Protein AF-A0A2A2DS50-F1 (afdb_monomer)

pLDDT: mean 84.06, std 15.41, range [42.03, 96.0]

Radius of gyration: 17.24 Å; Cα contacts (8 Å, |Δi|>4): 120; chains: 1; bounding box: 40×28×54 Å

Sequence (76 aa):
MTSKIVYQTDRHGLYVGPVVADPCPLEEGVWLIPGGCVETPPPEIPPGKAAHWAAGKWHLIDNLEGFTVYDTKTGT

Structure (mmCIF, N/CA/C/O backbone):
data_AF-A0A2A2DS50-F1
#
_entry.id   AF-A0A2A2DS50-F1
#
loop_
_atom_site.group_PDB
_atom_site.id
_atom_site.type_symbol
_atom_site.label_atom_id
_atom_site.label_alt_id
_atom_site.label_comp_id
_atom_site.label_asym_id
_atom_site.label_entity_id
_atom_site.label_seq_id
_atom_site.pdbx_PDB_ins_code
_atom_site.Cartn_x
_atom_site.Cartn_y
_atom_site.Cartn_z
_atom_site.occupancy
_atom_site.B_iso_or_equiv
_atom_site.auth_seq_id
_atom_site.auth_comp_id
_atom_site.auth_asym_id
_atom_site.auth_atom_id
_atom_site.pdbx_PDB_model_num
ATOM 1 N N . MET A 1 1 ? 0.722 6.088 23.070 1.00 58.22 1 MET A N 1
ATOM 2 C CA . MET A 1 1 ? -0.004 6.498 21.854 1.00 58.22 1 MET A CA 1
ATOM 3 C C . MET A 1 1 ? 0.013 5.309 20.925 1.00 58.22 1 MET A C 1
ATOM 5 O O . MET A 1 1 ? 1.089 4.913 20.499 1.00 58.22 1 MET A O 1
ATOM 9 N N . THR A 1 2 ? -1.132 4.673 20.719 1.00 78.62 2 THR A N 1
ATOM 10 C CA . THR A 1 2 ? -1.250 3.618 19.711 1.00 78.62 2 THR A CA 1
ATOM 11 C C . THR A 1 2 ? -1.326 4.322 18.359 1.00 78.62 2 THR A C 1
ATOM 13 O O . THR A 1 2 ? -2.049 5.309 18.241 1.00 78.62 2 THR A O 1
ATOM 16 N N . SER A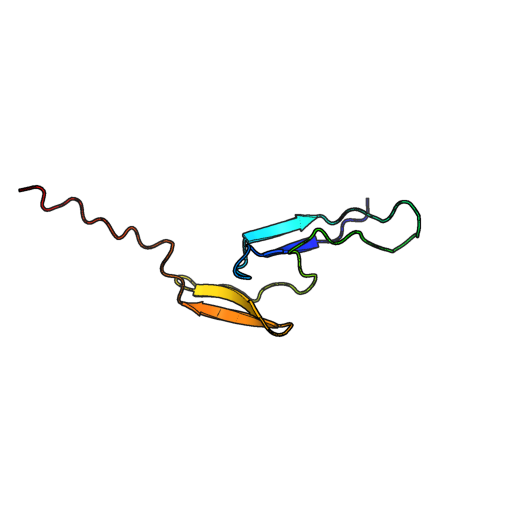 1 3 ? -0.574 3.870 17.363 1.00 81.62 3 SER A N 1
ATOM 17 C CA . SER A 1 3 ? -0.656 4.368 15.989 1.00 81.62 3 SER A CA 1
ATOM 18 C C . SER A 1 3 ? -0.804 3.180 15.049 1.00 81.62 3 SER A C 1
ATOM 20 O O . SER A 1 3 ? -0.137 2.158 15.223 1.00 81.62 3 SER A O 1
ATOM 22 N N . LYS A 1 4 ? -1.700 3.293 14.068 1.00 91.12 4 LYS A N 1
ATOM 23 C CA . LYS A 1 4 ? -1.874 2.283 13.025 1.00 91.12 4 LYS A CA 1
ATOM 24 C C . LYS A 1 4 ? -1.303 2.820 11.727 1.00 91.12 4 LYS A C 1
ATOM 26 O O . LYS A 1 4 ? -1.706 3.884 11.274 1.00 91.12 4 LYS A O 1
ATOM 31 N N . ILE A 1 5 ? -0.357 2.094 11.144 1.00 94.69 5 ILE A N 1
ATOM 32 C CA . ILE A 1 5 ? 0.181 2.435 9.829 1.00 94.69 5 ILE A CA 1
ATOM 33 C C . ILE A 1 5 ? -0.757 1.860 8.772 1.00 94.69 5 ILE A C 1
ATOM 35 O O . ILE A 1 5 ? -1.138 0.692 8.830 1.00 94.69 5 ILE A O 1
ATOM 39 N N . VAL A 1 6 ? -1.116 2.704 7.820 1.00 95.50 6 VAL A N 1
ATOM 40 C CA . VAL A 1 6 ? -1.844 2.369 6.602 1.00 95.50 6 VAL A CA 1
ATOM 41 C C . VAL A 1 6 ? -1.022 2.835 5.407 1.00 95.50 6 VAL A C 1
ATOM 43 O O . VAL A 1 6 ? -0.083 3.614 5.546 1.00 95.50 6 VAL A O 1
ATOM 46 N N . TYR A 1 7 ? -1.347 2.349 4.222 1.00 96.00 7 TYR A N 1
ATOM 47 C CA . TYR A 1 7 ? -0.537 2.537 3.027 1.00 96.00 7 TYR A CA 1
ATOM 48 C C . TYR A 1 7 ? -1.354 3.300 1.999 1.00 96.00 7 TYR A C 1
ATOM 50 O O . TYR A 1 7 ? -2.358 2.798 1.497 1.00 96.00 7 TYR A O 1
ATOM 58 N N . GLN A 1 8 ? -0.952 4.535 1.723 1.00 95.56 8 GLN A N 1
ATOM 59 C CA . GLN A 1 8 ? -1.656 5.402 0.796 1.00 95.56 8 GLN A CA 1
ATOM 60 C C . GLN A 1 8 ? -1.411 4.950 -0.639 1.00 95.56 8 GLN A C 1
ATOM 62 O O . GLN A 1 8 ? -0.277 4.672 -1.040 1.00 95.56 8 GLN A O 1
ATOM 67 N N . THR A 1 9 ? -2.489 4.934 -1.411 1.00 94.56 9 THR A N 1
ATOM 68 C CA . THR A 1 9 ? -2.462 4.786 -2.859 1.00 94.56 9 THR A CA 1
ATOM 69 C C . THR A 1 9 ? -2.902 6.077 -3.535 1.00 94.56 9 THR A C 1
ATOM 71 O O . THR A 1 9 ? -3.643 6.879 -2.959 1.00 94.56 9 THR A O 1
ATOM 74 N N . ASP A 1 10 ? -2.412 6.313 -4.745 1.00 91.88 10 ASP A N 1
ATOM 75 C CA . ASP A 1 10 ? -2.880 7.405 -5.586 1.00 91.88 10 ASP A CA 1
ATOM 76 C C . ASP A 1 10 ? -4.225 7.050 -6.256 1.00 91.88 10 ASP A C 1
ATOM 78 O O . ASP A 1 10 ? -4.807 5.983 -6.046 1.00 91.88 10 ASP A O 1
ATOM 82 N N . ARG A 1 11 ? -4.727 7.940 -7.118 1.00 89.94 11 ARG A N 1
ATOM 83 C CA . ARG A 1 11 ? -5.979 7.712 -7.863 1.00 89.94 11 ARG A CA 1
ATOM 84 C C . ARG A 1 11 ? -5.935 6.505 -8.816 1.00 89.94 11 ARG A C 1
ATOM 86 O O . ARG A 1 11 ? -6.982 6.085 -9.300 1.00 89.94 11 ARG A O 1
ATOM 93 N N . HIS A 1 12 ? -4.744 6.009 -9.139 1.00 89.25 12 HIS A N 1
ATOM 94 C CA . HIS A 1 12 ? -4.501 4.852 -9.991 1.00 89.25 12 HIS A CA 1
ATOM 95 C C . HIS A 1 12 ? -4.209 3.584 -9.177 1.00 89.25 12 HIS A C 1
ATOM 97 O O . HIS A 1 12 ? -3.979 2.538 -9.772 1.00 89.25 12 HIS A O 1
ATOM 103 N N . GLY A 1 13 ? -4.239 3.649 -7.841 1.00 91.00 13 GLY A N 1
ATOM 104 C CA . GLY A 1 13 ? -3.917 2.530 -6.961 1.00 91.00 13 GLY A CA 1
ATOM 105 C C . GLY A 1 13 ? -2.414 2.328 -6.742 1.00 91.00 13 GLY A C 1
ATOM 106 O O . GLY A 1 13 ? -2.026 1.323 -6.151 1.00 91.00 13 GLY A O 1
ATOM 107 N N . LEU A 1 14 ? -1.544 3.224 -7.215 1.00 92.50 14 LEU A N 1
ATOM 108 C CA . LEU A 1 14 ? -0.099 3.118 -7.010 1.00 92.50 14 LEU A CA 1
ATOM 109 C C . LEU A 1 14 ? 0.274 3.513 -5.592 1.00 92.50 14 LEU A C 1
ATOM 111 O O . LEU A 1 14 ? -0.227 4.500 -5.062 1.00 92.50 14 LEU A O 1
ATOM 115 N N . TYR A 1 15 ? 1.175 2.749 -4.988 1.00 94.19 15 TYR A N 1
ATOM 116 C CA . TYR A 1 15 ? 1.680 3.027 -3.657 1.00 94.19 15 TYR A CA 1
ATOM 117 C C . TYR A 1 15 ? 2.425 4.364 -3.616 1.0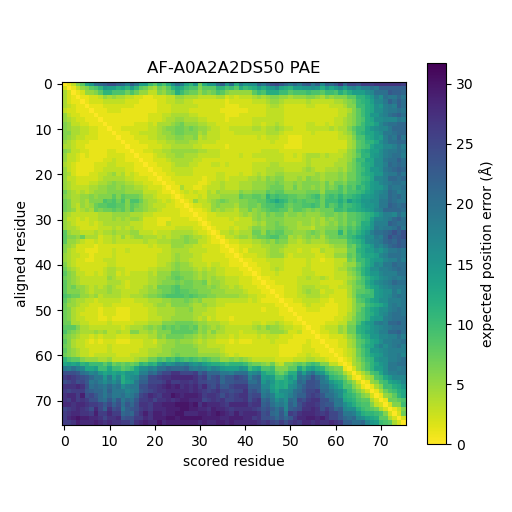0 94.19 15 TYR A C 1
ATOM 119 O O . TYR A 1 15 ? 3.399 4.565 -4.340 1.00 94.19 15 TYR A O 1
ATOM 127 N N . VAL A 1 16 ? 1.976 5.252 -2.730 1.00 92.88 16 VAL A N 1
ATOM 128 C CA . VAL A 1 16 ? 2.574 6.572 -2.495 1.00 92.88 16 VAL A CA 1
ATOM 129 C C . VAL A 1 16 ? 3.498 6.534 -1.279 1.00 92.88 16 VAL A C 1
ATOM 131 O O . VAL A 1 16 ? 4.613 7.046 -1.328 1.00 92.88 16 VAL A O 1
ATOM 134 N N . GLY A 1 17 ? 3.048 5.926 -0.178 1.00 91.44 17 GLY A N 1
ATOM 135 C CA . GLY A 1 17 ? 3.808 5.893 1.069 1.00 91.44 17 GLY A CA 1
ATOM 136 C C . GLY A 1 17 ? 2.995 5.431 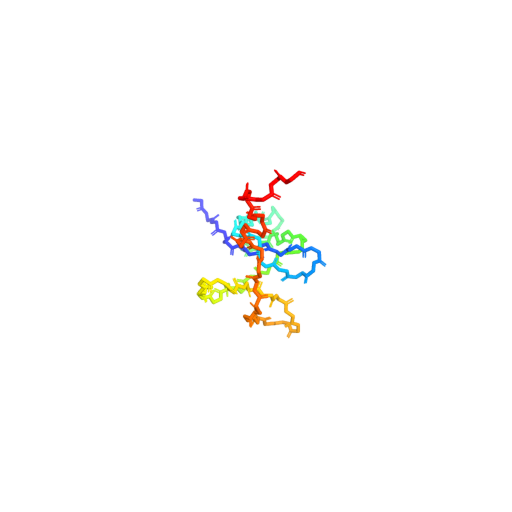2.282 1.00 91.44 17 GLY A C 1
ATOM 137 O O . GLY A 1 17 ? 1.776 5.254 2.188 1.00 91.44 17 GLY A O 1
ATOM 138 N N . PRO A 1 18 ? 3.656 5.224 3.433 1.00 94.81 18 PRO A N 1
ATOM 139 C CA . PRO A 1 18 ? 2.980 4.907 4.680 1.00 94.81 18 PRO A CA 1
ATOM 140 C C . PRO A 1 18 ? 2.388 6.178 5.305 1.00 94.81 18 PRO A C 1
ATOM 142 O O . PRO A 1 18 ? 3.006 7.242 5.294 1.00 94.81 18 PRO A O 1
ATOM 145 N N . VAL A 1 19 ? 1.206 6.052 5.895 1.00 93.88 19 VAL A N 1
ATOM 146 C CA . VAL A 1 19 ? 0.475 7.116 6.590 1.00 93.88 19 VAL A CA 1
ATOM 147 C C . VAL A 1 19 ? -0.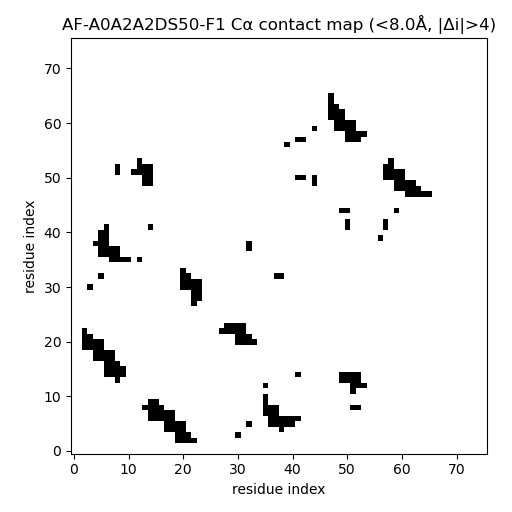016 6.570 7.929 1.00 93.88 19 VAL A C 1
ATOM 149 O O . VAL A 1 19 ? -0.237 5.370 8.080 1.00 93.88 19 VAL A O 1
ATOM 152 N N . VAL A 1 20 ? -0.163 7.434 8.929 1.00 93.38 20 VAL A N 1
ATOM 153 C CA . VAL A 1 20 ? -0.730 7.053 10.227 1.00 93.38 20 VAL A CA 1
ATOM 154 C C . VAL A 1 20 ? -2.240 7.271 10.188 1.00 93.38 20 VAL A C 1
ATOM 156 O O . VAL A 1 20 ? -2.693 8.365 9.870 1.00 93.38 20 VAL A O 1
ATOM 159 N N . ALA A 1 21 ? -3.006 6.228 10.493 1.00 93.19 21 ALA A N 1
ATOM 160 C CA . ALA A 1 21 ? -4.443 6.319 10.703 1.00 93.19 21 ALA A CA 1
ATOM 161 C C . ALA A 1 21 ? -4.745 6.822 12.118 1.00 93.19 21 ALA A C 1
ATOM 163 O O . ALA A 1 21 ? -4.096 6.416 13.090 1.00 93.19 21 ALA A O 1
ATOM 164 N N . ASP A 1 22 ? -5.770 7.663 12.220 1.00 90.75 22 ASP A N 1
ATOM 165 C CA . ASP A 1 22 ? -6.241 8.199 13.491 1.00 90.75 22 ASP A CA 1
ATOM 166 C C . ASP A 1 22 ? -7.172 7.199 14.196 1.00 90.75 22 ASP A C 1
ATOM 168 O O . ASP A 1 22 ? -7.939 6.486 13.538 1.00 90.75 22 ASP A O 1
ATOM 172 N N . PRO A 1 23 ? -7.138 7.116 15.537 1.00 91.94 23 PRO A N 1
ATOM 173 C CA . PRO A 1 23 ? -8.103 6.321 16.284 1.00 91.94 23 PRO A CA 1
ATOM 174 C C . PRO A 1 23 ? -9.505 6.940 16.184 1.00 91.94 23 PRO A C 1
ATOM 176 O O . PRO A 1 23 ? -9.668 8.161 16.167 1.00 91.94 23 PRO A O 1
ATOM 179 N N . CYS A 1 24 ? -10.535 6.099 16.150 1.00 88.81 24 CYS A N 1
ATOM 180 C CA . CYS A 1 24 ? -11.919 6.549 16.160 1.00 88.81 24 CYS A CA 1
ATOM 181 C C . CYS A 1 24 ? -12.258 7.168 17.528 1.00 88.81 24 CYS A C 1
ATOM 183 O O . CYS A 1 24 ? -12.102 6.500 18.551 1.00 88.81 24 CYS A O 1
ATOM 185 N N . PRO A 1 25 ? -12.765 8.413 17.585 1.00 88.50 25 PRO A N 1
ATOM 186 C CA . PRO A 1 25 ? -13.142 9.037 18.852 1.00 88.50 25 PRO A CA 1
ATOM 187 C C . PRO A 1 25 ? -14.420 8.440 19.464 1.00 88.50 25 PRO A C 1
ATOM 189 O O . PRO A 1 25 ? -14.714 8.707 20.626 1.00 88.50 25 PRO A O 1
ATOM 192 N N . LEU A 1 26 ? -15.198 7.676 18.688 1.00 91.00 26 LEU A N 1
ATOM 193 C CA . LEU A 1 26 ? -16.486 7.112 19.106 1.00 91.00 26 LEU A CA 1
ATOM 194 C C . LEU A 1 26 ? -16.386 5.655 19.573 1.00 91.00 26 LEU A C 1
ATOM 196 O O . LEU A 1 26 ? -17.221 5.214 20.357 1.00 91.00 26 LEU A O 1
ATOM 200 N N . GLU A 1 27 ? -15.387 4.912 19.097 1.00 89.94 27 GLU A N 1
ATOM 201 C CA . GLU A 1 27 ? -15.249 3.476 19.339 1.00 89.94 27 GLU A CA 1
ATOM 202 C C . GLU A 1 27 ? -13.791 3.129 19.647 1.00 89.94 27 GLU A C 1
ATOM 204 O O . GLU A 1 27 ? -12.896 3.317 18.819 1.00 89.94 27 GLU A O 1
ATOM 209 N N . GLU A 1 28 ? -13.546 2.598 20.843 1.00 88.06 28 GLU A N 1
ATOM 210 C CA . GLU A 1 28 ? -12.205 2.198 21.260 1.00 88.06 28 GLU A CA 1
ATOM 211 C C . GLU A 1 28 ? -11.710 1.005 20.424 1.00 88.06 28 GLU A C 1
ATOM 213 O O . GLU A 1 28 ? -12.391 -0.008 20.276 1.00 88.06 28 GLU A O 1
ATOM 218 N N . GLY A 1 29 ? -10.508 1.131 19.856 1.00 86.19 29 GLY A N 1
ATOM 219 C CA . GLY A 1 29 ? -9.892 0.099 19.014 1.00 86.19 29 GLY A CA 1
ATOM 220 C C . GLY A 1 29 ? -10.258 0.166 17.526 1.00 86.19 29 GLY A C 1
ATOM 221 O O . GLY A 1 29 ? -9.627 -0.529 16.725 1.00 86.19 29 GLY A O 1
ATOM 222 N N . VAL A 1 30 ? -11.203 1.026 17.132 1.00 90.62 30 VAL A N 1
ATOM 223 C CA . VAL A 1 30 ? -11.524 1.300 15.723 1.00 90.62 30 VAL A CA 1
ATOM 224 C C . VAL A 1 30 ? -10.592 2.384 15.180 1.00 90.62 30 VAL A C 1
ATOM 226 O O . VAL A 1 30 ? -10.243 3.329 15.884 1.00 90.62 30 VAL A O 1
ATOM 229 N N . TRP A 1 31 ? -10.178 2.255 13.919 1.00 91.25 31 TRP A N 1
ATOM 230 C CA . TRP A 1 31 ? -9.261 3.183 13.251 1.00 91.25 31 TRP A CA 1
ATOM 231 C C . TRP A 1 31 ? -9.925 3.810 12.034 1.00 91.25 31 TRP A C 1
ATOM 233 O O . TRP A 1 31 ? -10.568 3.116 11.248 1.00 91.25 31 TRP A O 1
ATOM 243 N N . LEU A 1 32 ? -9.739 5.114 11.865 1.00 91.56 32 LEU A N 1
ATOM 244 C CA . LEU A 1 32 ? -10.229 5.862 10.719 1.00 91.56 32 LEU A CA 1
ATOM 245 C C . LEU A 1 32 ? -9.216 5.728 9.583 1.00 91.56 32 LEU A C 1
ATOM 247 O O . LEU A 1 32 ? -8.173 6.380 9.580 1.00 91.56 32 LEU A O 1
ATOM 251 N N . ILE A 1 33 ? -9.514 4.849 8.629 1.00 89.88 33 ILE A N 1
ATOM 252 C CA . ILE A 1 33 ? -8.673 4.648 7.448 1.00 89.88 33 ILE A CA 1
ATOM 253 C C . ILE A 1 33 ? -8.958 5.784 6.455 1.00 89.88 33 ILE A C 1
ATOM 255 O O . ILE A 1 33 ? -10.099 5.905 5.997 1.00 89.88 33 ILE A O 1
ATOM 259 N N . PRO A 1 34 ? -7.966 6.625 6.107 1.00 86.31 34 PRO A N 1
ATOM 260 C CA . PRO A 1 34 ? -8.168 7.688 5.134 1.00 86.31 34 PRO A CA 1
ATOM 261 C C . PRO A 1 34 ? -8.557 7.120 3.766 1.00 86.31 34 PRO A C 1
ATOM 263 O O . PRO A 1 34 ? -8.126 6.032 3.376 1.00 86.31 34 PRO A O 1
ATOM 266 N N . GLY A 1 35 ? -9.350 7.877 3.006 1.00 88.00 35 GLY A N 1
ATOM 267 C CA . GLY A 1 35 ? -9.730 7.489 1.648 1.00 88.00 35 GLY A CA 1
ATOM 268 C C . GLY A 1 35 ? -8.499 7.235 0.772 1.00 88.00 35 GLY A C 1
ATOM 269 O O . GLY A 1 35 ? -7.562 8.029 0.767 1.00 88.00 35 GLY A O 1
ATOM 270 N N . GLY A 1 36 ? -8.496 6.113 0.048 1.00 88.25 36 GLY A N 1
ATOM 271 C CA . GLY A 1 36 ? -7.360 5.703 -0.784 1.00 88.25 36 GLY A CA 1
ATOM 272 C C . GLY A 1 36 ? -6.208 5.051 -0.014 1.00 88.25 36 GLY A C 1
ATOM 273 O O . GLY A 1 36 ? -5.182 4.752 -0.619 1.00 88.25 36 GLY A O 1
ATOM 274 N N . CYS A 1 37 ? -6.346 4.802 1.291 1.00 93.81 37 CYS A N 1
ATOM 275 C CA . CYS A 1 37 ? -5.392 3.990 2.041 1.00 93.81 37 CYS A CA 1
ATOM 276 C C . CYS A 1 37 ? -5.834 2.529 2.124 1.00 93.81 37 CYS A C 1
ATOM 278 O O . CYS A 1 37 ? -7.023 2.213 2.150 1.00 93.81 37 CYS A O 1
ATOM 280 N N . VAL A 1 38 ? -4.852 1.639 2.214 1.00 93.81 38 VAL A N 1
ATOM 281 C CA . VAL A 1 38 ? -5.050 0.208 2.440 1.00 93.81 38 VAL A CA 1
ATOM 282 C C . VAL A 1 38 ? -4.299 -0.216 3.692 1.00 93.81 38 VAL A C 1
ATOM 284 O O . VAL A 1 38 ? -3.263 0.344 4.033 1.00 93.81 38 VAL A O 1
ATOM 287 N N . GLU A 1 39 ? -4.815 -1.204 4.409 1.00 94.06 39 GLU A N 1
ATOM 288 C CA . GLU A 1 39 ? -4.185 -1.678 5.649 1.00 94.06 39 GLU A CA 1
ATOM 289 C C . GLU A 1 39 ? -3.094 -2.722 5.395 1.00 94.06 39 GLU A C 1
ATOM 291 O O . GLU A 1 39 ? -2.264 -2.997 6.258 1.00 94.06 39 GLU A O 1
ATOM 296 N N . THR A 1 40 ? -3.092 -3.320 4.205 1.00 93.88 40 THR A N 1
ATOM 297 C CA . THR A 1 40 ? -2.126 -4.348 3.836 1.00 93.88 40 THR A CA 1
ATOM 298 C C . THR A 1 40 ? -0.790 -3.704 3.464 1.00 93.88 40 THR A C 1
ATOM 300 O O . THR A 1 40 ? -0.772 -2.868 2.559 1.00 93.88 40 THR A O 1
ATOM 303 N N . PRO A 1 41 ? 0.335 -4.110 4.079 1.00 93.88 41 PRO A N 1
ATOM 304 C CA . PRO A 1 41 ? 1.652 -3.612 3.699 1.00 93.88 41 PRO A CA 1
ATOM 305 C C . PRO A 1 41 ? 1.987 -3.948 2.246 1.00 93.88 41 PRO A C 1
ATOM 307 O O . PRO A 1 41 ? 1.714 -5.077 1.818 1.00 93.88 41 PRO A O 1
ATOM 310 N N . PRO A 1 42 ? 2.579 -3.010 1.481 1.00 92.25 42 PRO A N 1
ATOM 311 C CA . PRO A 1 42 ? 3.135 -3.336 0.182 1.00 92.25 42 PRO A CA 1
ATOM 312 C C . PRO A 1 42 ? 4.282 -4.340 0.357 1.00 92.25 42 PRO A C 1
ATOM 314 O O . PRO A 1 42 ? 4.971 -4.327 1.383 1.00 92.25 42 PRO A O 1
ATOM 317 N N . PRO A 1 43 ? 4.506 -5.219 -0.632 1.00 93.12 43 PRO A N 1
ATOM 318 C CA . PRO A 1 43 ? 5.708 -6.037 -0.674 1.00 93.12 43 PRO A CA 1
ATOM 319 C C . PRO A 1 43 ? 6.944 -5.147 -0.855 1.00 93.12 43 PRO A C 1
ATOM 321 O O . PRO A 1 43 ? 6.838 -3.968 -1.195 1.00 93.12 43 PRO A O 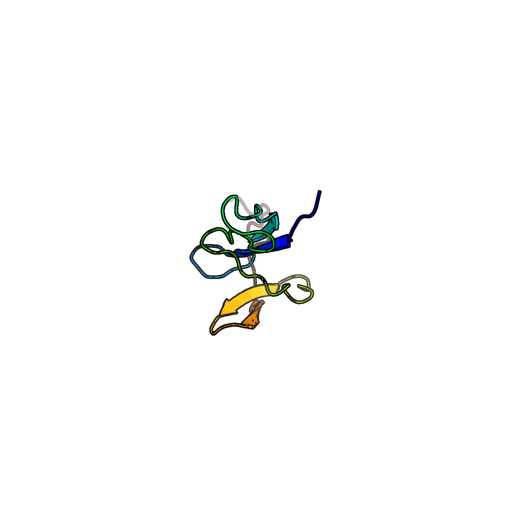1
ATOM 324 N N . GLU A 1 44 ? 8.129 -5.727 -0.680 1.00 93.06 44 GLU A N 1
ATOM 325 C CA . GLU A 1 44 ? 9.376 -5.060 -1.049 1.00 93.06 44 GLU A CA 1
ATOM 326 C C . GLU A 1 44 ? 9.336 -4.658 -2.533 1.00 93.06 44 GLU A C 1
ATOM 328 O O . GLU A 1 44 ? 9.045 -5.480 -3.406 1.00 93.06 44 GLU A O 1
ATOM 333 N N . ILE A 1 45 ? 9.578 -3.375 -2.807 1.00 89.69 45 ILE A N 1
ATOM 334 C CA . ILE A 1 45 ? 9.530 -2.808 -4.155 1.00 89.69 45 ILE A CA 1
ATOM 335 C C . ILE A 1 45 ? 10.969 -2.745 -4.680 1.00 89.69 45 ILE A C 1
ATOM 337 O O . ILE A 1 45 ? 11.733 -1.885 -4.236 1.00 89.69 45 ILE A O 1
ATOM 341 N N . PRO A 1 46 ? 11.373 -3.640 -5.598 1.00 88.06 46 PRO A N 1
ATOM 342 C CA . PRO A 1 46 ? 12.710 -3.588 -6.172 1.00 88.06 46 PRO A CA 1
ATOM 343 C C . PRO A 1 46 ? 12.861 -2.375 -7.111 1.00 88.06 46 PRO A C 1
ATOM 345 O O . PRO A 1 46 ? 11.860 -1.834 -7.597 1.0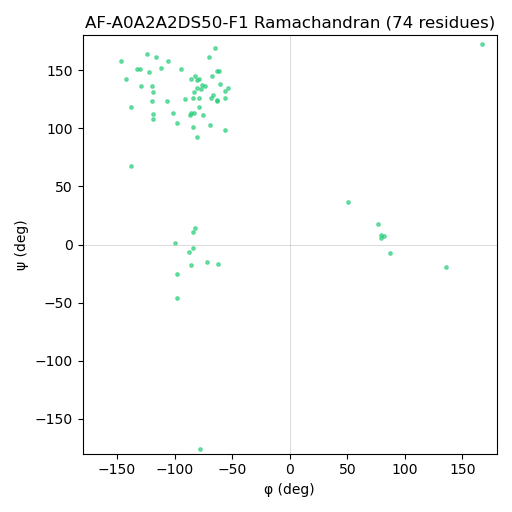0 88.06 46 PRO A O 1
ATOM 348 N N . PRO A 1 47 ? 14.101 -1.954 -7.424 1.00 85.50 47 PRO A N 1
ATOM 349 C CA . PRO A 1 47 ? 14.351 -0.865 -8.364 1.00 85.50 47 PRO A CA 1
ATOM 350 C C . PRO A 1 47 ? 13.661 -1.091 -9.719 1.00 85.50 47 PRO A C 1
ATOM 352 O O . PRO A 1 47 ? 13.726 -2.185 -10.279 1.00 85.50 47 PRO A O 1
ATOM 355 N N . GLY A 1 48 ? 13.006 -0.055 -10.249 1.00 85.19 48 GLY A N 1
ATOM 356 C CA . GLY A 1 48 ? 12.269 -0.122 -11.520 1.00 85.19 48 GLY A CA 1
ATOM 357 C C . GLY A 1 48 ? 10.884 -0.775 -11.431 1.00 85.19 48 GLY A C 1
ATOM 358 O O . GLY A 1 48 ? 10.251 -1.014 -12.459 1.00 85.19 48 GLY A O 1
ATOM 359 N N . LYS A 1 49 ? 10.393 -1.074 -10.223 1.00 90.31 49 LYS A N 1
ATOM 360 C CA . LYS A 1 49 ? 9.017 -1.526 -9.985 1.00 90.31 49 LYS A CA 1
ATOM 361 C C . LYS A 1 49 ? 8.244 -0.519 -9.133 1.00 90.31 49 LYS A C 1
ATOM 363 O O . LYS A 1 49 ? 8.827 0.303 -8.434 1.00 90.31 49 LYS A O 1
ATOM 368 N N . ALA A 1 50 ? 6.920 -0.615 -9.172 1.00 90.69 50 ALA A N 1
ATOM 369 C CA . ALA A 1 50 ? 6.019 -0.001 -8.201 1.00 90.69 50 ALA A CA 1
ATOM 370 C C . ALA A 1 50 ? 5.019 -1.036 -7.691 1.00 90.69 50 ALA A C 1
ATOM 372 O O . ALA A 1 50 ? 4.651 -1.969 -8.407 1.00 90.69 50 ALA A O 1
ATOM 373 N N . ALA A 1 51 ? 4.559 -0.850 -6.455 1.00 94.12 51 ALA A N 1
ATOM 374 C CA . ALA A 1 51 ? 3.429 -1.595 -5.924 1.00 94.12 51 ALA A CA 1
ATOM 375 C C . ALA A 1 51 ? 2.120 -0.918 -6.353 1.00 94.12 51 ALA A C 1
ATOM 377 O O . ALA A 1 51 ? 1.919 0.271 -6.124 1.00 94.12 51 ALA A O 1
ATOM 378 N N . HIS A 1 52 ? 1.228 -1.684 -6.968 1.00 94.50 52 HIS A N 1
ATOM 379 C CA . HIS A 1 52 ? -0.091 -1.270 -7.428 1.00 94.50 52 HIS A CA 1
ATOM 380 C C . HIS A 1 52 ? -1.156 -2.103 -6.714 1.00 94.50 52 HIS A C 1
ATOM 382 O O . HIS A 1 52 ? -1.119 -3.335 -6.744 1.00 94.50 52 HIS A O 1
ATOM 388 N N . TRP A 1 53 ? -2.088 -1.442 -6.042 1.00 95.00 53 TRP A N 1
ATOM 389 C CA . TRP A 1 53 ? -3.192 -2.072 -5.339 1.00 95.00 53 TRP A CA 1
ATOM 390 C C . TRP A 1 53 ? -4.362 -2.308 -6.289 1.00 95.00 53 TRP A C 1
ATOM 392 O O . TRP A 1 53 ? -5.036 -1.371 -6.712 1.00 95.00 53 TRP A O 1
ATOM 402 N N . ALA A 1 54 ? -4.637 -3.573 -6.596 1.00 92.62 54 ALA A N 1
ATOM 403 C CA . ALA A 1 54 ? -5.753 -3.958 -7.448 1.00 92.62 54 ALA A CA 1
ATOM 404 C C . ALA A 1 54 ? -6.399 -5.249 -6.944 1.00 92.62 54 ALA A C 1
ATOM 406 O 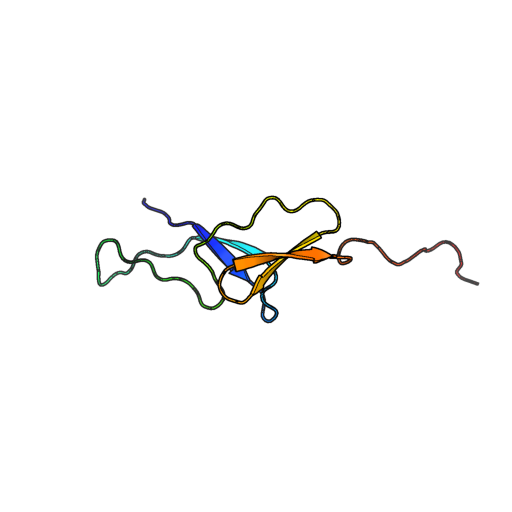O . ALA A 1 54 ? -5.723 -6.159 -6.470 1.00 92.62 54 ALA A O 1
ATOM 407 N N . ALA A 1 55 ? -7.728 -5.331 -7.044 1.00 90.31 55 ALA A N 1
ATOM 408 C CA . ALA A 1 55 ? -8.503 -6.510 -6.642 1.00 90.31 55 ALA A CA 1
ATOM 409 C C . ALA A 1 55 ? -8.175 -7.027 -5.219 1.00 90.31 55 ALA A C 1
ATOM 411 O O . ALA A 1 55 ? -8.151 -8.234 -4.982 1.00 90.31 55 ALA A O 1
ATOM 412 N N . GLY A 1 56 ? -7.902 -6.112 -4.279 1.00 91.12 56 GLY A N 1
ATOM 413 C CA . GLY A 1 56 ? -7.623 -6.442 -2.876 1.00 91.12 56 GLY A CA 1
ATOM 414 C C . GLY A 1 56 ? -6.224 -7.006 -2.603 1.00 91.12 56 GLY A C 1
ATOM 415 O O . GLY A 1 56 ? -6.024 -7.638 -1.569 1.00 91.12 56 GLY A O 1
ATOM 416 N N . LYS A 1 57 ? -5.265 -6.825 -3.520 1.00 95.12 57 LYS A N 1
ATOM 417 C CA . LYS A 1 57 ? -3.879 -7.276 -3.353 1.00 95.12 57 LYS A CA 1
ATOM 418 C C . LYS A 1 57 ? -2.881 -6.342 -4.031 1.00 95.12 57 LYS A C 1
ATOM 420 O O . LYS A 1 57 ? -3.206 -5.622 -4.975 1.00 95.12 57 LYS A O 1
ATOM 425 N N . TRP A 1 58 ? -1.639 -6.402 -3.563 1.00 94.94 58 TRP A N 1
ATOM 426 C CA . TRP A 1 58 ? -0.520 -5.711 -4.189 1.00 94.94 58 TRP A CA 1
ATOM 427 C C . TRP A 1 58 ? 0.008 -6.479 -5.397 1.00 94.94 58 TRP A C 1
ATOM 429 O O . TRP A 1 58 ? 0.252 -7.684 -5.341 1.00 94.94 58 TRP A O 1
ATOM 439 N N . HIS A 1 59 ? 0.240 -5.746 -6.475 1.00 94.19 59 HIS A N 1
ATOM 440 C CA . HIS A 1 59 ? 0.896 -6.199 -7.686 1.00 94.19 59 HIS A CA 1
ATOM 441 C C . HIS A 1 59 ? 2.157 -5.377 -7.909 1.00 94.19 59 HIS A C 1
ATOM 443 O O . HIS A 1 59 ? 2.105 -4.153 -7.874 1.00 94.19 59 HIS A O 1
ATOM 449 N N . LEU A 1 60 ? 3.283 -6.035 -8.171 1.00 92.94 60 LEU A N 1
ATOM 450 C CA . LEU A 1 60 ? 4.482 -5.341 -8.628 1.00 92.94 60 LEU A CA 1
ATOM 451 C C . LEU A 1 60 ? 4.380 -5.128 -10.136 1.00 92.94 60 LEU A C 1
ATOM 453 O O . LEU A 1 60 ? 4.402 -6.091 -10.904 1.00 92.94 60 LEU A O 1
ATOM 457 N N . ILE A 1 61 ? 4.259 -3.873 -10.546 1.00 90.12 61 ILE A N 1
ATOM 458 C CA . ILE A 1 61 ? 4.259 -3.467 -11.951 1.00 90.12 61 ILE A CA 1
ATOM 459 C C . ILE A 1 61 ? 5.590 -2.810 -12.302 1.00 90.12 61 ILE A C 1
ATOM 461 O O . ILE A 1 61 ? 6.301 -2.335 -11.416 1.00 90.12 61 ILE A O 1
ATOM 465 N N . ASP A 1 62 ? 5.937 -2.787 -13.586 1.00 88.38 62 ASP A N 1
ATOM 466 C CA . ASP A 1 62 ? 7.061 -1.983 -14.062 1.00 88.38 62 ASP A CA 1
ATOM 467 C C . ASP A 1 62 ? 6.766 -0.504 -13.829 1.00 88.38 62 ASP A C 1
ATOM 469 O O . ASP A 1 62 ? 5.740 0.010 -14.271 1.00 88.38 62 ASP A O 1
ATOM 473 N N . ASN A 1 63 ? 7.667 0.165 -13.113 1.00 77.62 63 ASN A N 1
ATOM 474 C CA . ASN A 1 63 ? 7.601 1.597 -12.899 1.00 77.62 63 ASN A CA 1
ATOM 475 C C . ASN A 1 63 ? 8.847 2.240 -13.481 1.00 77.62 63 ASN A C 1
ATOM 477 O O . ASN A 1 63 ? 9.949 2.104 -12.949 1.00 77.62 63 ASN A O 1
ATOM 481 N N . LEU A 1 64 ? 8.647 2.936 -14.593 1.00 68.12 64 LEU A N 1
ATOM 482 C CA . LEU A 1 64 ? 9.696 3.711 -15.235 1.00 68.12 64 LEU A CA 1
ATOM 483 C C . LEU A 1 64 ? 9.781 5.137 -14.665 1.00 68.12 64 LEU A C 1
ATOM 485 O O . LEU A 1 64 ? 10.713 5.862 -15.013 1.00 68.12 64 LEU A O 1
ATOM 489 N N . GLU A 1 65 ? 8.856 5.544 -13.784 1.00 60.75 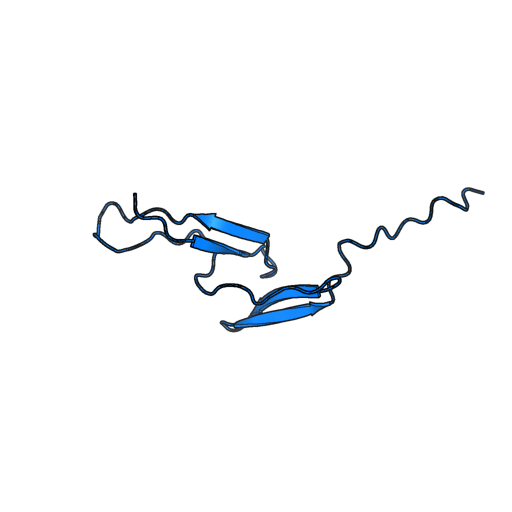65 GLU A N 1
ATOM 490 C CA . GLU A 1 65 ? 8.940 6.831 -13.090 1.00 60.75 65 GLU A CA 1
ATOM 491 C C . GLU A 1 65 ? 10.106 6.800 -12.094 1.00 60.75 65 GLU A C 1
ATOM 493 O O . GLU A 1 65 ? 10.050 6.166 -11.041 1.00 60.75 65 GLU A O 1
ATOM 498 N N . GLY A 1 66 ? 11.210 7.437 -12.487 1.00 49.12 66 GLY A N 1
ATOM 499 C CA . GLY A 1 66 ? 12.507 7.364 -11.809 1.00 49.12 66 GLY A CA 1
ATOM 500 C C . GLY A 1 66 ? 13.679 7.179 -12.777 1.00 49.12 66 GLY A C 1
ATOM 501 O O . GLY A 1 66 ? 14.808 7.527 -12.438 1.00 49.12 66 GLY A O 1
ATOM 502 N N . PHE A 1 67 ? 13.428 6.726 -14.011 1.00 46.62 67 PHE A N 1
ATOM 503 C CA . PHE A 1 67 ? 14.373 6.960 -15.095 1.00 46.62 67 PHE A CA 1
ATOM 504 C C . PHE A 1 67 ? 14.235 8.418 -15.522 1.00 46.62 67 PHE A C 1
ATOM 506 O O . PHE A 1 67 ? 13.229 8.825 -16.098 1.00 46.62 67 PHE A O 1
ATOM 513 N N . THR A 1 68 ? 15.258 9.222 -15.256 1.00 45.03 68 THR A N 1
ATOM 514 C CA . THR A 1 68 ? 15.467 10.469 -15.987 1.00 45.03 68 THR A CA 1
ATOM 515 C C . THR A 1 68 ? 15.549 10.130 -17.481 1.00 45.03 68 THR A C 1
ATOM 517 O O . THR A 1 68 ? 16.587 9.685 -17.955 1.00 45.03 68 THR A O 1
ATOM 520 N N . VAL A 1 69 ? 14.453 10.301 -18.228 1.00 46.78 69 VAL A N 1
ATOM 521 C CA . VAL A 1 69 ? 14.393 10.081 -19.691 1.00 46.78 69 VAL A CA 1
ATOM 522 C C . VAL A 1 69 ? 14.900 11.280 -20.502 1.00 46.78 69 VAL A C 1
ATOM 524 O O . VAL A 1 69 ? 14.700 11.331 -21.712 1.00 46.78 69 VAL A O 1
ATOM 527 N N . TYR A 1 70 ? 15.587 12.242 -19.876 1.00 52.28 70 TYR A N 1
ATOM 528 C CA . TYR A 1 70 ? 16.307 13.277 -20.616 1.00 52.28 70 TYR A CA 1
ATOM 529 C C . TYR A 1 70 ? 17.811 12.978 -20.658 1.00 52.28 70 TYR A C 1
ATOM 531 O O . TYR A 1 70 ? 18.513 13.018 -19.650 1.00 52.28 70 TYR A O 1
ATOM 539 N N . ASP A 1 71 ? 18.306 12.697 -21.861 1.00 53.75 71 ASP A N 1
ATOM 540 C CA . ASP A 1 71 ? 19.717 12.814 -22.215 1.00 53.75 71 ASP A CA 1
ATOM 541 C C . ASP A 1 71 ? 19.965 14.271 -22.649 1.00 53.75 71 ASP A C 1
ATOM 543 O O . ASP A 1 71 ? 19.412 14.730 -23.648 1.00 53.75 71 ASP A O 1
ATOM 547 N N . THR A 1 72 ? 20.751 15.039 -21.889 1.00 60.84 72 THR A N 1
ATOM 548 C CA . THR A 1 72 ? 21.104 16.429 -22.238 1.00 60.84 72 THR A CA 1
ATOM 549 C C . THR A 1 72 ? 22.297 16.544 -23.196 1.00 60.84 72 THR A C 1
ATOM 551 O O . THR A 1 72 ? 22.789 17.652 -23.407 1.00 60.84 72 THR A O 1
ATOM 554 N N . LYS A 1 73 ? 22.794 15.460 -23.813 1.00 53.94 73 LYS A N 1
ATOM 555 C CA . LYS A 1 73 ? 24.005 15.525 -24.655 1.00 53.94 73 LYS A CA 1
ATOM 556 C C . LYS A 1 73 ? 23.818 15.958 -26.105 1.00 53.94 73 LYS A C 1
ATOM 558 O O . LYS A 1 73 ? 24.829 16.113 -26.783 1.00 53.94 73 LYS A O 1
ATOM 563 N N . THR A 1 74 ? 22.614 16.204 -26.611 1.00 58.66 74 THR A N 1
ATOM 564 C CA . THR A 1 74 ? 22.462 16.650 -28.013 1.00 58.66 74 THR A CA 1
ATOM 565 C C . THR A 1 74 ? 21.435 17.767 -28.172 1.00 58.66 74 THR A C 1
ATOM 567 O O . THR A 1 74 ? 20.384 17.606 -28.777 1.00 58.66 74 THR A O 1
ATOM 570 N N . GLY A 1 75 ? 21.763 18.940 -27.627 1.00 47.22 75 GLY A N 1
ATOM 571 C CA . GLY A 1 75 ? 21.193 20.195 -28.113 1.00 47.22 75 GLY A CA 1
ATOM 572 C C . GLY A 1 75 ? 21.952 20.641 -29.363 1.00 47.22 75 GLY A C 1
ATOM 573 O O . GLY A 1 75 ? 23.004 21.264 -29.235 1.00 47.22 75 GLY A O 1
ATOM 574 N N . THR A 1 76 ? 21.462 20.261 -30.543 1.00 42.03 76 THR A N 1
ATOM 575 C CA . THR A 1 76 ? 21.787 20.937 -31.816 1.00 42.03 76 THR A CA 1
ATOM 576 C C . THR A 1 76 ? 20.964 22.200 -31.978 1.00 42.03 76 THR A C 1
ATOM 578 O O . THR A 1 76 ? 19.778 22.166 -31.580 1.00 42.03 76 THR A O 1
#

Foldseek 3Di:
DDWQWWFAADPQQWTDGIDTWDADPVDPP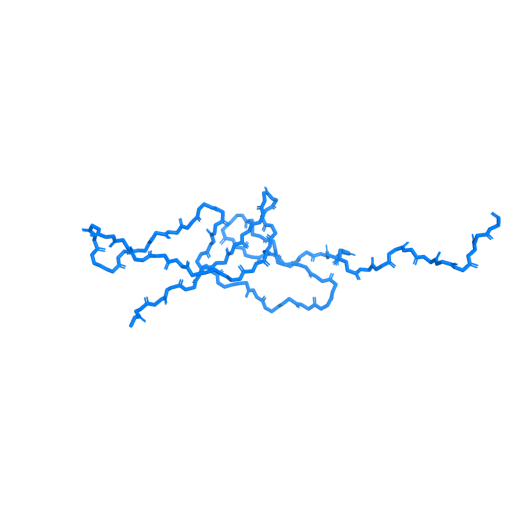HTDADPRTHRDDADDADPQWTWGDDPNDTDTDGDPVVPPPDDPPDDD

Solvent-accessible surface area (backbone atoms only — not comparable to full-atom values): 4980 Å² total; per-residue (Å²): 134,92,74,46,71,28,34,33,31,48,99,85,24,36,64,74,47,80,42,77,35,48,71,38,93,88,41,91,94,42,66,46,75,55,91,57,46,39,78,68,79,74,72,91,67,56,91,60,40,36,44,31,55,52,97,93,41,76,39,83,40,85,29,65,86,82,62,80,86,72,79,85,85,74,85,125

Secondary structure (DSSP, 8-state):
---EEEEEE-TTSBEEEEEEEEEPSSSTT-EEPPTTEESSPPPP--TTEEEEEETTEEEEEE--TTS-----S---

Mean predicted aligned error: 8.22 Å

Nearest PDB structures (foldseek):
  2x4j-assembly1_A  TM=2.616E-01  e=2.505E+00  Pyrobaculum spherical virus
  2a37-assembly1_A  TM=3.154E-01  e=5.683E+00  Drosophila melanogaster